Protein AF-A0A928H4E3-F1 (afdb_monomer_lite)

Radius of gyration: 20.97 Å; chains: 1; bounding box: 49×46×68 Å

Secondary structure (DSSP, 8-state):
--TTTSPPPHHHHHHHHHHHHHHHHHHHSS---SHHHHHHHHHHHHHHHHHSS-PPP---HHHHHHHHHHHHHHHHHHHTT------S-TTSSSHHHHHHHHHHHHHHHHHHHHHHHHHHSS-HHHHHHHHHTT-HHHHHHHHHHHHHHHHHHHHHHHHHHHHSSSSSSS---

pLDDT: mean 77.47, std 14.62, range [32.81, 90.75]

Sequence (173 aa):
MNFLHKKWPFWINAAMLVIMVLLGSYMFNDVLGFSGVLQAIFGYASEAIADREIPQVDWDWQIALLGGVFVGALCGSLIHGSWKIMFAFEDSKGAAGKSLGTAALGVLSGFLIMLGAIISGEAFYGQFAAAVELSAGAWFFLLIALISGGVTALFIERRGASGSGTKAKDGEK

Structure (mmCIF, N/CA/C/O backbone):
data_AF-A0A928H4E3-F1
#
_entry.id   AF-A0A928H4E3-F1
#
loop_
_atom_site.group_PDB
_atom_site.id
_atom_site.type_symbol
_atom_site.label_atom_id
_atom_site.label_alt_id
_atom_site.label_comp_id
_atom_site.label_asym_id
_atom_site.label_entity_id
_atom_site.label_seq_id
_atom_site.pdbx_PDB_ins_code
_atom_site.Cartn_x
_atom_site.Cartn_y
_atom_site.Cartn_z
_atom_site.occupancy
_atom_site.B_iso_or_equiv
_atom_site.auth_seq_id
_atom_site.auth_comp_id
_atom_site.auth_asym_id
_atom_site.auth_atom_id
_atom_site.pdbx_PDB_model_num
ATOM 1 N N . MET A 1 1 ? -15.388 -25.616 16.977 1.00 38.88 1 MET A N 1
ATOM 2 C CA . MET A 1 1 ? -14.519 -24.437 17.206 1.00 38.88 1 MET A CA 1
ATOM 3 C C . MET A 1 1 ? -14.387 -23.681 15.887 1.00 38.88 1 MET A C 1
ATOM 5 O O . MET A 1 1 ? -13.745 -24.186 14.980 1.00 38.88 1 MET A O 1
ATOM 9 N N . ASN A 1 2 ? -15.037 -22.521 15.740 1.00 49.12 2 ASN A N 1
ATOM 10 C CA . ASN A 1 2 ? -15.039 -21.752 14.486 1.00 49.12 2 ASN A CA 1
ATOM 11 C C . ASN A 1 2 ? -13.754 -20.920 14.341 1.00 49.12 2 ASN A C 1
ATOM 13 O O . ASN A 1 2 ? -13.722 -19.744 14.697 1.00 49.12 2 ASN A O 1
ATOM 17 N N . PHE A 1 3 ? -12.694 -21.534 13.810 1.00 56.34 3 PHE A N 1
ATOM 18 C CA . PHE A 1 3 ? -11.408 -20.879 13.519 1.00 56.34 3 PHE A CA 1
ATOM 19 C C . PHE A 1 3 ? -11.535 -19.732 12.491 1.00 56.34 3 PHE A C 1
ATOM 21 O O . PHE A 1 3 ? -10.755 -18.785 12.511 1.00 56.34 3 PHE A O 1
ATOM 28 N N . LEU A 1 4 ? -12.566 -19.787 11.641 1.00 55.06 4 LEU A N 1
ATOM 29 C CA . LEU A 1 4 ? -12.825 -18.827 10.560 1.00 55.06 4 LEU A CA 1
ATOM 30 C C . LEU A 1 4 ? -13.463 -17.502 11.017 1.00 55.06 4 LEU A C 1
ATOM 32 O O . LEU A 1 4 ? -13.419 -16.526 10.281 1.00 55.06 4 LEU A O 1
ATOM 36 N N . HIS A 1 5 ? -14.063 -17.452 12.211 1.00 55.62 5 HIS A N 1
ATOM 37 C CA . HIS A 1 5 ? -14.820 -16.275 12.676 1.00 55.62 5 HIS A CA 1
ATOM 38 C C . HIS A 1 5 ? -14.146 -15.530 13.835 1.00 55.62 5 HIS A C 1
ATOM 40 O O . HIS A 1 5 ? -14.610 -14.471 14.253 1.00 55.62 5 HIS A O 1
ATOM 46 N N . LYS A 1 6 ? -13.061 -16.075 14.395 1.00 67.25 6 LYS A N 1
ATOM 47 C CA . LYS A 1 6 ? -12.357 -15.455 15.520 1.00 67.25 6 LYS A CA 1
ATOM 48 C C . LYS A 1 6 ? -11.300 -14.496 14.979 1.00 67.25 6 LYS A C 1
ATOM 50 O O . LYS A 1 6 ? -10.544 -14.880 14.094 1.00 67.25 6 LYS A O 1
ATOM 55 N N . LYS A 1 7 ? -11.219 -13.275 15.527 1.00 70.69 7 LYS A N 1
ATOM 56 C CA . LYS A 1 7 ? -10.141 -12.328 15.195 1.00 70.69 7 LYS A CA 1
ATOM 57 C C . LYS A 1 7 ? -8.794 -13.021 15.377 1.00 70.69 7 LYS A C 1
ATOM 59 O O . LYS A 1 7 ? -8.481 -13.477 16.480 1.00 70.69 7 LYS A O 1
ATOM 64 N N . TRP A 1 8 ? -8.030 -13.126 14.297 1.00 79.88 8 TRP A N 1
ATOM 65 C CA . TRP A 1 8 ? -6.700 -13.708 14.358 1.00 79.88 8 TRP A CA 1
ATOM 66 C C . TRP A 1 8 ? -5.774 -12.792 15.165 1.00 79.88 8 TRP A C 1
ATOM 68 O O . TRP A 1 8 ? -5.837 -11.568 15.009 1.00 79.88 8 TRP A O 1
ATOM 78 N N . PRO A 1 9 ? -4.937 -13.354 16.054 1.00 86.94 9 PRO A N 1
ATOM 79 C CA . PRO A 1 9 ? -3.920 -12.583 16.750 1.00 86.94 9 PRO A CA 1
ATOM 80 C C . PRO A 1 9 ? -2.934 -11.982 15.744 1.00 86.94 9 PRO A C 1
ATOM 82 O O . PRO A 1 9 ? -2.698 -12.539 14.669 1.00 86.94 9 PRO A O 1
ATOM 85 N N . PHE A 1 10 ? -2.343 -10.843 16.110 1.00 85.38 10 PHE A N 1
ATOM 86 C CA . PHE A 1 10 ? -1.516 -10.041 15.206 1.00 85.38 10 PHE A CA 1
ATOM 87 C C . PHE A 1 10 ? -0.368 -10.841 14.570 1.00 85.38 10 PHE A C 1
ATOM 89 O O . PHE A 1 10 ? -0.062 -10.630 13.402 1.00 85.38 10 PHE A O 1
ATOM 96 N N . TRP A 1 11 ? 0.223 -11.795 15.300 1.00 86.25 11 TRP A N 1
ATOM 97 C CA . TRP A 1 11 ? 1.329 -12.609 14.798 1.00 86.25 11 TRP A CA 1
ATOM 98 C C . TRP A 1 11 ? 0.912 -13.546 13.656 1.00 86.25 11 TRP A C 1
ATOM 100 O O . TRP A 1 11 ? 1.711 -13.774 12.755 1.00 86.25 11 TRP A O 1
ATOM 110 N N . ILE A 1 12 ? -0.330 -14.056 13.647 1.00 87.81 12 ILE A N 1
ATOM 111 C CA . ILE A 1 12 ? -0.830 -14.896 12.543 1.00 87.81 12 ILE A CA 1
ATOM 112 C C . ILE A 1 12 ? -1.031 -14.031 11.305 1.00 87.81 12 ILE A C 1
ATOM 114 O O . ILE A 1 12 ? -0.600 -14.416 10.224 1.00 87.81 12 ILE A O 1
ATOM 118 N N . ASN A 1 13 ? -1.624 -12.844 11.462 1.00 86.19 13 ASN A N 1
ATOM 119 C CA . ASN A 1 13 ? -1.796 -11.911 10.347 1.00 86.19 13 ASN A CA 1
ATOM 120 C C . ASN A 1 13 ? -0.443 -11.479 9.768 1.00 86.19 13 ASN A C 1
ATOM 122 O O . ASN A 1 13 ? -0.277 -11.479 8.554 1.00 86.19 13 ASN A O 1
ATOM 126 N N . ALA A 1 14 ? 0.537 -11.177 10.627 1.00 84.88 14 ALA A N 1
ATOM 127 C CA . ALA A 1 14 ? 1.889 -10.832 10.199 1.00 84.88 14 ALA A CA 1
ATOM 128 C C . ALA A 1 14 ? 2.563 -11.992 9.449 1.00 84.88 14 ALA A C 1
ATOM 130 O O . ALA A 1 14 ? 3.092 -11.787 8.361 1.00 84.88 14 ALA A O 1
ATOM 131 N N . ALA A 1 15 ? 2.491 -13.215 9.984 1.00 88.81 15 ALA A N 1
ATOM 132 C CA . ALA A 1 15 ? 3.054 -14.396 9.335 1.00 88.81 15 ALA A CA 1
ATOM 133 C C . ALA A 1 15 ? 2.401 -14.675 7.972 1.00 88.81 15 ALA A C 1
ATOM 135 O O . ALA A 1 15 ? 3.105 -14.934 7.002 1.00 88.81 15 ALA A O 1
ATOM 136 N N . MET A 1 16 ? 1.072 -14.575 7.872 1.00 88.00 16 MET A N 1
ATOM 137 C CA . MET A 1 16 ? 0.345 -14.747 6.608 1.00 88.00 16 MET A CA 1
ATOM 138 C C . MET A 1 16 ? 0.748 -13.703 5.568 1.00 88.00 16 MET A C 1
ATOM 140 O O . MET A 1 16 ? 0.925 -14.039 4.401 1.00 88.00 16 MET A O 1
ATOM 144 N N . LEU A 1 17 ? 0.936 -12.452 5.991 1.00 86.94 17 LEU A N 1
ATOM 145 C CA . LEU A 1 17 ? 1.347 -11.368 5.105 1.00 86.94 17 LEU A CA 1
ATOM 146 C C . LEU A 1 17 ? 2.777 -11.593 4.582 1.00 86.94 17 LEU A C 1
ATOM 148 O O . LEU A 1 17 ? 3.007 -11.469 3.383 1.00 86.94 17 LEU A O 1
ATOM 152 N N . VAL A 1 18 ? 3.710 -12.020 5.442 1.00 89.81 18 VAL A N 1
ATOM 153 C CA . VAL A 1 18 ? 5.076 -12.403 5.031 1.00 89.81 18 VAL A CA 1
ATOM 154 C C . VAL A 1 18 ? 5.059 -13.594 4.072 1.00 89.81 18 VAL A C 1
ATOM 156 O O . VAL A 1 18 ? 5.742 -13.562 3.054 1.00 89.81 18 VAL A O 1
ATOM 159 N N . ILE A 1 19 ? 4.258 -14.627 4.353 1.00 90.56 19 ILE A N 1
ATOM 160 C CA . ILE A 1 19 ? 4.117 -15.788 3.462 1.00 90.56 19 ILE A CA 1
ATOM 161 C C . ILE A 1 19 ? 3.565 -15.362 2.099 1.00 90.56 19 ILE A C 1
ATOM 163 O O . ILE A 1 19 ? 4.075 -15.821 1.084 1.00 90.56 19 ILE A O 1
ATOM 167 N N . MET A 1 20 ? 2.565 -14.474 2.057 1.00 87.69 20 MET A N 1
ATOM 168 C CA . MET A 1 20 ? 2.051 -13.930 0.796 1.00 87.69 20 MET A CA 1
ATOM 169 C C . MET A 1 20 ? 3.131 -13.196 0.006 1.00 87.69 20 MET A C 1
ATOM 171 O O . MET A 1 20 ? 3.218 -13.395 -1.202 1.00 87.69 20 MET A O 1
ATOM 175 N N . VAL A 1 21 ? 3.946 -12.377 0.675 1.00 88.56 21 VAL A N 1
ATOM 176 C CA . VAL A 1 21 ? 5.058 -11.671 0.029 1.00 88.56 21 VAL A CA 1
ATOM 177 C C . VAL A 1 21 ? 6.052 -12.661 -0.560 1.00 88.56 21 VAL A C 1
ATOM 179 O O . VAL A 1 21 ? 6.322 -12.604 -1.751 1.00 88.56 21 VAL A O 1
ATOM 182 N N . LEU A 1 22 ? 6.529 -13.618 0.237 1.00 89.19 22 LEU A N 1
ATOM 183 C CA . LEU A 1 22 ? 7.498 -14.613 -0.223 1.00 89.19 22 LEU A CA 1
ATOM 184 C C . LEU A 1 22 ? 6.948 -15.477 -1.363 1.00 89.19 22 LEU A C 1
ATOM 186 O O . LEU A 1 22 ? 7.666 -15.761 -2.317 1.00 89.19 22 LEU A O 1
ATOM 190 N N . LEU A 1 23 ? 5.680 -15.889 -1.279 1.00 88.75 23 LEU A N 1
ATOM 191 C CA . LEU A 1 23 ? 5.033 -16.681 -2.320 1.00 88.75 23 LEU A CA 1
ATOM 192 C C . LEU A 1 23 ? 4.876 -15.875 -3.612 1.00 88.75 23 LEU A C 1
ATOM 194 O O . LEU A 1 23 ? 5.152 -16.400 -4.685 1.00 88.75 23 LEU A O 1
ATOM 198 N N . GLY A 1 24 ? 4.451 -14.614 -3.520 1.00 85.38 24 GLY A N 1
ATOM 199 C CA . GLY A 1 24 ? 4.316 -13.756 -4.692 1.00 85.38 24 GLY A CA 1
ATOM 200 C C . GLY A 1 24 ? 5.668 -13.426 -5.321 1.00 85.38 24 GLY A C 1
ATOM 201 O O . GLY A 1 24 ? 5.809 -13.617 -6.525 1.00 85.38 24 GLY A O 1
ATOM 202 N N . SER A 1 25 ? 6.682 -13.061 -4.526 1.00 84.75 25 SER A N 1
ATOM 203 C CA . SER A 1 25 ? 8.049 -12.867 -5.030 1.00 84.75 25 SER A CA 1
ATOM 204 C C . SER A 1 25 ? 8.588 -14.140 -5.691 1.00 84.75 25 SER A C 1
ATOM 206 O O . SER A 1 25 ? 9.203 -14.074 -6.748 1.00 84.75 25 SER A O 1
ATOM 208 N N . TYR A 1 26 ? 8.306 -15.323 -5.131 1.00 87.50 26 TYR A N 1
ATOM 209 C CA . TYR A 1 26 ? 8.689 -16.599 -5.744 1.00 87.50 26 TYR A CA 1
ATOM 210 C C . TYR A 1 26 ? 7.965 -16.870 -7.072 1.00 87.50 26 TYR A C 1
ATOM 212 O O . TYR A 1 26 ? 8.581 -17.352 -8.019 1.00 87.50 26 TYR A O 1
ATOM 220 N N . MET A 1 27 ? 6.664 -16.580 -7.154 1.00 87.44 27 MET A N 1
ATOM 221 C CA . MET A 1 27 ? 5.856 -16.845 -8.349 1.00 87.44 27 MET A CA 1
ATOM 222 C C . MET A 1 27 ? 6.160 -15.891 -9.506 1.00 87.44 27 MET A C 1
ATOM 224 O O . MET A 1 27 ? 6.161 -16.325 -10.656 1.00 87.44 27 MET A O 1
ATOM 228 N N . PHE A 1 28 ? 6.393 -14.612 -9.211 1.00 84.38 28 PHE A N 1
ATOM 229 C CA . PHE A 1 28 ? 6.614 -13.574 -10.223 1.00 84.38 28 PHE A CA 1
ATOM 230 C C . PHE A 1 28 ? 8.094 -13.245 -10.436 1.00 84.38 28 PHE A C 1
ATOM 232 O O . PHE A 1 28 ? 8.426 -12.550 -11.391 1.00 84.38 28 PHE A O 1
ATOM 239 N N . ASN A 1 29 ? 8.980 -13.794 -9.596 1.00 82.94 29 ASN A N 1
ATOM 240 C CA . ASN A 1 29 ? 10.425 -13.563 -9.621 1.00 82.94 29 ASN A CA 1
ATOM 241 C C . ASN A 1 29 ? 10.793 -12.065 -9.605 1.00 82.94 29 ASN A C 1
ATOM 243 O O . ASN A 1 29 ? 11.774 -11.650 -10.221 1.00 82.94 29 ASN A O 1
ATOM 247 N N . ASP A 1 30 ? 9.974 -11.268 -8.920 1.00 81.56 30 ASP A N 1
ATOM 248 C CA . ASP A 1 30 ? 10.090 -9.817 -8.795 1.00 81.56 30 ASP A CA 1
ATOM 249 C C . ASP A 1 30 ? 9.532 -9.371 -7.437 1.00 81.56 30 ASP A C 1
ATOM 251 O O . ASP A 1 30 ? 8.707 -10.064 -6.832 1.00 81.56 30 ASP A O 1
ATOM 255 N N . VAL A 1 31 ? 9.974 -8.213 -6.950 1.00 80.88 31 VAL A N 1
ATOM 256 C CA . VAL A 1 31 ? 9.512 -7.661 -5.675 1.00 80.88 31 VAL A CA 1
ATOM 257 C C . VAL A 1 31 ? 8.071 -7.194 -5.837 1.00 80.88 31 VAL A C 1
ATOM 259 O O . VAL A 1 31 ? 7.764 -6.344 -6.672 1.00 80.88 31 VAL A O 1
ATOM 262 N N . LEU A 1 32 ? 7.166 -7.713 -5.005 1.00 82.88 32 LEU A N 1
ATOM 263 C CA . LEU A 1 32 ? 5.770 -7.282 -5.030 1.00 82.88 32 LEU A CA 1
ATOM 264 C C . LEU A 1 32 ? 5.656 -5.791 -4.691 1.00 82.88 32 LEU A C 1
ATOM 266 O O . LEU A 1 32 ? 5.861 -5.397 -3.546 1.00 82.88 32 LEU A O 1
ATOM 270 N N . GLY A 1 33 ? 5.266 -4.975 -5.666 1.00 80.75 33 GLY A N 1
ATOM 271 C CA . GLY A 1 33 ? 5.075 -3.534 -5.517 1.00 80.75 33 GLY A CA 1
ATOM 272 C C . GLY A 1 33 ? 3.760 -3.053 -6.125 1.00 80.75 33 GLY A C 1
ATOM 273 O O . GLY A 1 33 ? 3.098 -3.768 -6.873 1.00 80.75 33 GLY A O 1
ATOM 274 N N . PHE A 1 34 ? 3.373 -1.823 -5.789 1.00 81.19 34 PHE A N 1
ATOM 275 C CA . PHE A 1 34 ? 2.224 -1.144 -6.394 1.00 81.19 34 PHE A CA 1
ATOM 276 C C . PHE A 1 34 ? 2.622 0.073 -7.236 1.00 81.19 34 PHE A C 1
ATOM 278 O O . PHE A 1 34 ? 1.763 0.592 -7.947 1.00 81.19 34 PHE A O 1
ATOM 285 N N . SER A 1 35 ? 3.873 0.553 -7.198 1.00 77.62 35 SER A N 1
ATOM 286 C CA . SER A 1 35 ? 4.251 1.719 -8.009 1.00 77.62 35 SER A CA 1
ATOM 287 C C . SER A 1 35 ? 4.167 1.431 -9.504 1.00 77.62 35 SER A C 1
ATOM 289 O O . SER A 1 35 ? 3.647 2.277 -10.228 1.00 77.62 35 SER A O 1
ATOM 291 N N . GLY A 1 36 ? 4.574 0.239 -9.952 1.00 75.69 36 GLY A N 1
ATOM 292 C CA . GLY A 1 36 ? 4.459 -0.161 -11.355 1.00 75.69 36 GLY A CA 1
ATOM 293 C C . GLY A 1 36 ? 3.002 -0.206 -11.824 1.00 75.69 36 GLY A C 1
ATOM 294 O O . GLY A 1 36 ? 2.686 0.348 -12.873 1.00 75.69 36 GLY A O 1
ATOM 295 N N . VAL A 1 37 ? 2.075 -0.692 -10.986 1.00 78.50 37 VAL A N 1
ATOM 296 C CA . VAL A 1 37 ? 0.624 -0.629 -11.257 1.00 78.50 37 VAL A CA 1
ATOM 297 C C . VAL A 1 37 ? 0.142 0.805 -11.407 1.00 78.50 37 VAL A C 1
ATOM 299 O O . VAL A 1 37 ? -0.602 1.120 -12.333 1.00 78.50 37 VAL A O 1
ATOM 302 N N . LEU A 1 38 ? 0.539 1.684 -10.484 1.00 77.25 38 LEU A N 1
ATOM 303 C CA . LEU A 1 38 ? 0.131 3.084 -10.529 1.00 77.25 38 LEU A CA 1
ATOM 304 C C . LEU A 1 38 ? 0.662 3.751 -11.800 1.00 77.25 38 LEU A C 1
ATOM 306 O O . LEU A 1 38 ? -0.101 4.422 -12.489 1.00 77.25 38 LEU A O 1
ATOM 310 N N . GLN A 1 39 ? 1.929 3.522 -12.148 1.00 78.19 39 GLN A N 1
ATOM 311 C CA . GLN A 1 39 ? 2.530 4.025 -13.383 1.00 78.19 39 GLN A CA 1
ATOM 312 C C . GLN A 1 39 ? 1.824 3.481 -14.629 1.00 78.19 39 GLN A C 1
ATOM 314 O O . GLN A 1 39 ? 1.528 4.265 -15.525 1.00 78.19 39 GLN A O 1
ATOM 319 N N . ALA A 1 40 ? 1.486 2.191 -14.666 1.00 79.25 40 ALA A N 1
ATOM 320 C CA . ALA A 1 40 ? 0.748 1.580 -15.770 1.00 79.25 40 ALA A CA 1
ATOM 321 C C . ALA A 1 40 ? -0.647 2.204 -15.941 1.00 79.25 40 ALA A C 1
ATOM 323 O O . ALA A 1 40 ? -1.041 2.544 -17.054 1.00 79.25 40 ALA A O 1
ATOM 324 N N . ILE A 1 41 ? -1.370 2.445 -14.840 1.00 79.69 41 ILE A N 1
ATOM 325 C CA . ILE A 1 41 ? -2.673 3.128 -14.870 1.00 79.69 41 ILE A CA 1
ATOM 326 C C . ILE A 1 41 ? -2.526 4.572 -15.377 1.00 79.69 41 ILE A C 1
ATOM 328 O O . ILE A 1 41 ? -3.360 5.029 -16.161 1.00 79.69 41 ILE A O 1
ATOM 332 N N . PHE A 1 42 ? -1.477 5.296 -14.971 1.00 77.88 42 PHE A N 1
ATOM 333 C CA . PHE A 1 42 ? -1.215 6.647 -15.480 1.00 77.88 42 PHE A CA 1
ATOM 334 C C . PHE A 1 42 ? -0.828 6.659 -16.952 1.00 77.88 42 PHE A C 1
ATOM 336 O O . PHE A 1 42 ? -1.318 7.516 -17.684 1.00 77.88 42 PHE A O 1
ATOM 343 N N . GLY A 1 43 ? 0.013 5.718 -17.382 1.00 80.25 43 GLY A N 1
ATOM 344 C CA . GLY A 1 43 ? 0.379 5.538 -18.784 1.00 80.25 43 GLY A CA 1
ATOM 345 C C . GLY A 1 43 ? -0.862 5.309 -19.634 1.00 80.25 43 GLY A C 1
ATOM 346 O O . GLY A 1 43 ? -1.127 6.087 -20.545 1.00 80.25 43 GLY A O 1
ATOM 347 N N . TYR A 1 44 ? -1.695 4.347 -19.232 1.00 82.56 44 TYR A N 1
ATOM 348 C CA . TYR A 1 44 ? -2.970 4.054 -19.880 1.00 82.56 44 TYR A CA 1
ATOM 349 C C . TYR A 1 44 ? -3.892 5.281 -19.956 1.00 82.56 44 TYR A C 1
ATOM 351 O O . TYR A 1 44 ? -4.439 5.593 -21.011 1.00 82.56 44 TYR A O 1
ATOM 359 N N . ALA A 1 45 ? -4.063 6.009 -18.847 1.00 81.88 45 ALA A N 1
ATOM 360 C CA . ALA A 1 45 ? -4.908 7.201 -18.823 1.00 81.88 45 ALA A CA 1
ATOM 361 C C . ALA A 1 45 ? -4.347 8.326 -19.710 1.00 81.88 45 ALA A C 1
ATOM 363 O O . ALA A 1 45 ? -5.110 9.018 -20.381 1.00 81.88 45 ALA A O 1
ATOM 364 N N . SER A 1 46 ? -3.025 8.506 -19.723 1.00 83.25 46 SER A N 1
ATOM 365 C CA . SER A 1 46 ? -2.347 9.492 -20.564 1.00 83.25 46 SER A CA 1
ATOM 366 C C . SER A 1 46 ? -2.508 9.170 -22.049 1.00 83.25 46 SER A C 1
ATOM 368 O O . SER A 1 46 ? -2.813 10.065 -22.832 1.00 83.25 46 SER A O 1
ATOM 370 N N . GLU A 1 47 ? -2.334 7.906 -22.430 1.00 83.94 47 GLU A N 1
ATOM 371 C CA . GLU A 1 47 ? -2.469 7.424 -23.808 1.00 83.94 47 GLU A CA 1
ATOM 372 C C . GLU A 1 47 ? -3.919 7.531 -24.295 1.00 83.94 47 GLU A C 1
ATOM 374 O O . GLU A 1 47 ? -4.179 8.102 -25.351 1.00 83.94 47 GLU A O 1
ATOM 379 N N . ALA A 1 48 ? -4.889 7.147 -23.460 1.00 83.88 48 ALA A N 1
ATOM 380 C CA . ALA A 1 48 ? -6.310 7.298 -23.773 1.00 83.88 48 ALA A CA 1
ATOM 381 C C . ALA A 1 48 ? -6.726 8.760 -24.016 1.00 83.88 48 ALA A C 1
ATOM 383 O O . ALA A 1 48 ? -7.577 9.055 -24.858 1.00 83.88 48 ALA A O 1
ATOM 384 N N . ILE A 1 49 ? -6.131 9.700 -23.275 1.00 84.44 49 ILE A N 1
ATOM 385 C CA . ILE A 1 49 ? -6.375 11.134 -23.465 1.00 84.44 49 ILE A CA 1
ATOM 386 C C . ILE A 1 49 ? -5.692 11.644 -24.739 1.00 84.44 49 ILE A C 1
ATOM 388 O O . ILE A 1 49 ? -6.286 12.456 -25.455 1.00 84.44 49 ILE A O 1
ATOM 392 N N . ALA A 1 50 ? -4.462 11.199 -25.007 1.00 86.00 50 ALA A N 1
ATOM 393 C CA . ALA A 1 50 ? -3.677 11.627 -26.161 1.00 86.00 50 ALA A CA 1
ATOM 394 C C . ALA A 1 50 ? -4.320 11.182 -27.480 1.00 86.00 50 ALA A C 1
ATOM 396 O O . ALA A 1 50 ? -4.532 12.012 -28.367 1.00 86.00 50 ALA A O 1
ATOM 397 N N . ASP A 1 51 ? -4.712 9.912 -27.563 1.00 84.38 51 ASP A N 1
ATOM 398 C CA . ASP A 1 51 ? -5.202 9.306 -28.802 1.00 84.38 51 ASP A CA 1
ATOM 399 C C . ASP A 1 51 ? -6.721 9.434 -28.968 1.00 84.38 51 ASP A C 1
ATOM 401 O O . ASP A 1 51 ? -7.255 9.179 -30.044 1.00 84.38 51 ASP A O 1
ATOM 405 N N . ARG A 1 52 ? -7.437 9.880 -27.921 1.00 79.81 52 ARG A N 1
ATOM 406 C CA . ARG A 1 52 ? -8.915 9.930 -27.852 1.00 79.81 52 ARG A CA 1
ATOM 407 C C . ARG A 1 52 ? -9.595 8.594 -28.156 1.00 79.81 52 ARG A C 1
ATOM 409 O O . ARG A 1 52 ? -10.797 8.553 -28.426 1.00 79.81 52 ARG A O 1
ATOM 416 N N . GLU A 1 53 ? -8.840 7.514 -28.079 1.00 83.81 53 GLU A N 1
ATOM 417 C CA . GLU A 1 53 ? -9.299 6.149 -28.238 1.00 83.81 53 GLU A CA 1
ATOM 418 C C . GLU A 1 53 ? -9.073 5.400 -26.927 1.00 83.81 53 GLU A C 1
ATOM 420 O O . GLU A 1 53 ? -8.419 5.894 -26.011 1.00 83.81 53 GLU A O 1
ATOM 425 N N . ILE A 1 54 ? -9.688 4.229 -26.796 1.00 78.25 54 ILE A N 1
ATOM 426 C CA . ILE A 1 54 ? -9.460 3.359 -25.645 1.00 78.25 54 ILE A CA 1
ATOM 427 C C . ILE A 1 54 ? -8.253 2.489 -26.011 1.00 78.25 54 ILE A C 1
ATOM 429 O O . ILE A 1 54 ? -8.425 1.582 -26.832 1.00 78.25 54 ILE A O 1
ATOM 433 N N . PRO A 1 55 ? -7.049 2.756 -25.467 1.00 76.44 55 PRO A N 1
ATOM 434 C CA . PRO A 1 55 ? -5.883 1.949 -25.775 1.00 76.44 55 PRO A CA 1
ATOM 435 C C . PRO A 1 55 ? -6.091 0.533 -25.240 1.00 76.44 55 PRO A C 1
ATOM 437 O O . PRO A 1 55 ? -6.920 0.284 -24.357 1.00 76.44 55 PRO A O 1
ATOM 440 N N . GLN A 1 56 ? -5.364 -0.433 -25.792 1.00 75.12 56 GLN A N 1
ATOM 441 C CA . GLN A 1 56 ? -5.400 -1.781 -25.239 1.00 75.12 56 GLN A CA 1
ATOM 442 C C . GLN A 1 56 ? -4.704 -1.781 -23.877 1.00 75.12 56 GLN A C 1
ATOM 444 O O . GLN A 1 56 ? -3.578 -1.313 -23.745 1.00 75.12 56 GLN A O 1
ATOM 449 N N . VAL A 1 57 ? -5.388 -2.301 -22.855 1.00 72.06 57 VAL A N 1
ATOM 450 C CA . VAL A 1 57 ? -4.784 -2.512 -21.535 1.00 72.06 57 VAL A CA 1
ATOM 451 C C . VAL A 1 57 ? -3.795 -3.663 -21.654 1.00 72.06 57 VAL A C 1
ATOM 453 O O . VAL A 1 57 ? -4.206 -4.794 -21.926 1.00 72.06 57 VAL A O 1
ATOM 456 N N . ASP A 1 58 ? -2.516 -3.386 -21.418 1.00 72.50 58 ASP A N 1
ATOM 457 C CA . ASP A 1 58 ? -1.527 -4.440 -21.234 1.00 72.50 58 ASP A CA 1
ATOM 458 C C . ASP A 1 58 ? -1.722 -5.052 -19.840 1.00 72.50 58 ASP A C 1
ATOM 460 O O . ASP A 1 58 ? -1.523 -4.398 -18.812 1.00 72.50 58 ASP A O 1
ATOM 464 N N . TRP A 1 59 ? -2.238 -6.281 -19.797 1.00 72.62 59 TRP A N 1
ATOM 465 C CA . TRP A 1 59 ? -2.603 -6.961 -18.556 1.00 72.62 59 TRP A CA 1
ATOM 466 C C . TRP A 1 59 ? -1.366 -7.541 -17.879 1.00 72.62 59 TRP A C 1
ATOM 468 O O . TRP A 1 59 ? -1.097 -8.739 -17.959 1.00 72.62 59 TRP A O 1
ATOM 478 N N . ASP A 1 60 ? -0.639 -6.683 -17.174 1.00 82.31 60 ASP A N 1
ATOM 479 C CA . ASP A 1 60 ? 0.487 -7.107 -16.354 1.00 82.31 60 ASP A CA 1
ATOM 480 C C . ASP A 1 60 ? 0.021 -7.807 -15.059 1.00 82.31 60 ASP A C 1
ATOM 482 O O . ASP A 1 60 ? -1.063 -7.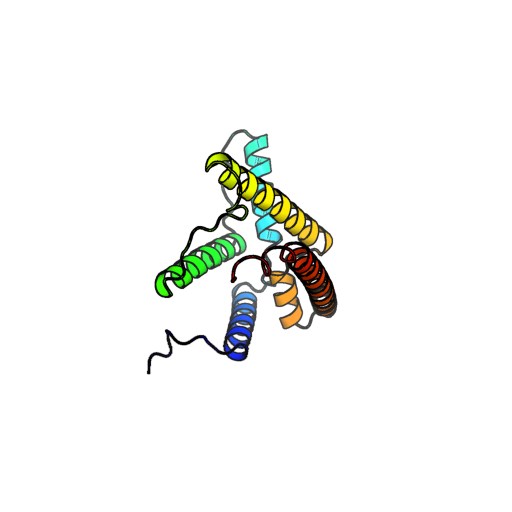544 -14.516 1.00 82.31 60 ASP A O 1
ATOM 486 N N . TRP A 1 61 ? 0.858 -8.692 -14.516 1.00 81.81 61 TRP A N 1
ATOM 487 C CA . TRP A 1 61 ? 0.589 -9.422 -13.276 1.00 81.81 61 TRP A CA 1
ATOM 488 C C . TRP A 1 61 ? 0.356 -8.476 -12.095 1.00 81.81 61 TRP A C 1
ATOM 490 O O . TRP A 1 61 ? -0.415 -8.794 -11.188 1.00 81.81 61 TRP A O 1
ATOM 500 N N . GLN A 1 62 ? 0.962 -7.288 -12.122 1.00 82.94 62 GLN A N 1
ATOM 501 C CA . GLN A 1 62 ? 0.769 -6.277 -11.092 1.00 82.94 62 GLN A CA 1
ATOM 502 C C . GLN A 1 62 ? -0.670 -5.715 -11.103 1.00 82.94 62 GLN A C 1
ATOM 504 O O . GLN A 1 62 ? -1.269 -5.488 -10.048 1.00 82.94 62 GLN A O 1
ATOM 509 N N . ILE A 1 63 ? -1.283 -5.551 -12.284 1.00 82.50 63 ILE A N 1
ATOM 510 C CA . ILE A 1 63 ? -2.697 -5.153 -12.416 1.00 82.50 63 ILE A CA 1
ATOM 511 C C . ILE A 1 63 ? -3.602 -6.274 -11.890 1.00 82.50 63 ILE A C 1
ATOM 513 O O . ILE A 1 63 ? -4.568 -6.016 -11.164 1.00 82.50 63 ILE A O 1
ATOM 517 N N . ALA A 1 64 ? -3.260 -7.532 -12.188 1.00 84.81 64 ALA A N 1
ATOM 518 C CA . ALA A 1 64 ? -3.963 -8.692 -11.649 1.00 84.81 64 ALA A CA 1
ATOM 519 C C . ALA A 1 64 ? -3.841 -8.786 -10.115 1.00 84.81 64 ALA A C 1
ATOM 521 O O . ALA A 1 64 ? -4.822 -9.117 -9.447 1.00 84.81 64 ALA A O 1
ATOM 522 N N . LEU A 1 65 ? -2.684 -8.432 -9.544 1.00 83.81 65 LEU A N 1
ATOM 523 C CA . LEU A 1 65 ? -2.471 -8.340 -8.098 1.00 83.81 65 LEU A CA 1
ATOM 524 C C . LEU A 1 65 ? -3.406 -7.297 -7.473 1.00 83.81 65 LEU A C 1
ATOM 526 O O . LEU A 1 65 ? -4.083 -7.599 -6.491 1.00 83.81 65 LEU A O 1
ATOM 530 N N . LEU A 1 66 ? -3.500 -6.095 -8.055 1.00 85.44 66 LEU A N 1
ATOM 531 C CA . LEU A 1 66 ? -4.411 -5.051 -7.576 1.00 85.44 66 LEU A CA 1
ATOM 532 C C . LEU A 1 66 ? -5.873 -5.518 -7.616 1.00 85.44 66 LEU A C 1
ATOM 534 O O . LEU A 1 66 ? -6.602 -5.369 -6.630 1.00 85.44 66 LEU A O 1
ATOM 538 N N . GLY A 1 67 ? -6.289 -6.131 -8.727 1.00 86.25 67 GLY A N 1
ATOM 539 C CA . GLY A 1 67 ? -7.621 -6.720 -8.865 1.00 86.25 67 GLY A CA 1
ATOM 540 C C . GLY A 1 67 ? -7.884 -7.816 -7.828 1.00 86.25 67 GLY A C 1
ATOM 541 O O . GLY A 1 67 ? -8.928 -7.819 -7.175 1.00 86.25 67 GLY A O 1
ATOM 542 N N . GLY A 1 68 ? -6.915 -8.705 -7.611 1.00 86.88 68 GLY A N 1
ATOM 543 C CA . GLY A 1 68 ? -6.982 -9.772 -6.615 1.00 86.88 68 GLY A CA 1
ATOM 544 C C . GLY A 1 68 ? -7.088 -9.246 -5.184 1.00 86.88 68 GLY A C 1
ATOM 545 O O . GLY A 1 68 ? -7.909 -9.743 -4.414 1.00 86.88 68 GLY A O 1
ATOM 546 N N . VAL A 1 69 ? -6.329 -8.204 -4.832 1.00 88.12 69 VAL A N 1
ATOM 547 C CA . VAL A 1 69 ? -6.417 -7.538 -3.522 1.00 88.12 69 VAL A CA 1
ATOM 548 C C . VAL A 1 69 ? -7.791 -6.903 -3.329 1.00 88.12 69 VAL A C 1
ATOM 550 O O . VAL A 1 69 ? -8.393 -7.069 -2.269 1.00 88.12 69 VAL A O 1
ATOM 553 N N . PHE A 1 70 ? -8.323 -6.228 -4.351 1.00 87.62 70 PHE A N 1
ATOM 554 C CA . PHE A 1 70 ? -9.653 -5.625 -4.292 1.00 87.62 70 PHE A CA 1
ATOM 555 C C . PHE A 1 70 ? -10.754 -6.676 -4.099 1.00 87.62 70 PHE A C 1
ATOM 557 O O . PHE A 1 70 ? -11.547 -6.579 -3.161 1.00 87.62 70 PHE A O 1
ATOM 564 N N . VAL A 1 71 ? -10.772 -7.721 -4.931 1.00 90.19 71 VAL A N 1
ATOM 565 C CA . VAL A 1 71 ? -11.749 -8.818 -4.834 1.00 90.19 71 VAL A CA 1
ATOM 566 C C . VAL A 1 71 ? -11.596 -9.576 -3.513 1.00 90.19 71 VAL A C 1
ATOM 568 O O . VAL A 1 71 ? -12.591 -9.878 -2.858 1.00 90.19 71 VAL A O 1
ATOM 571 N N . GLY A 1 72 ? -10.365 -9.841 -3.074 1.00 87.88 72 GLY A N 1
ATOM 572 C CA . GLY A 1 72 ? -10.080 -10.500 -1.802 1.00 87.88 72 GLY A CA 1
ATOM 573 C C . GLY A 1 72 ? -10.575 -9.693 -0.601 1.00 87.88 72 GLY A C 1
ATOM 574 O O . GLY A 1 72 ? -11.239 -10.245 0.278 1.00 87.88 72 GLY A O 1
ATOM 575 N N . ALA A 1 73 ? -10.323 -8.381 -0.586 1.00 86.12 73 ALA A N 1
ATOM 576 C CA . ALA A 1 73 ? -10.816 -7.479 0.452 1.00 86.12 73 ALA A CA 1
ATOM 577 C C . ALA A 1 73 ? -12.350 -7.406 0.462 1.00 86.12 73 ALA A C 1
ATOM 579 O O . ALA A 1 73 ? -12.961 -7.471 1.532 1.00 86.12 73 ALA A O 1
ATOM 580 N N . LEU A 1 74 ? -12.980 -7.342 -0.717 1.00 88.25 74 LEU A N 1
ATOM 581 C CA . LEU A 1 74 ? -14.436 -7.385 -0.858 1.00 88.25 74 LEU A CA 1
ATOM 582 C C . LEU A 1 74 ? -15.013 -8.682 -0.292 1.00 88.25 74 LEU A C 1
ATOM 584 O O . LEU A 1 74 ? -15.834 -8.631 0.624 1.00 88.25 74 LEU A O 1
ATOM 588 N N . CYS A 1 75 ? -14.548 -9.837 -0.764 1.00 88.06 75 CYS A N 1
ATOM 589 C CA . CYS A 1 75 ? -14.992 -11.142 -0.277 1.00 88.06 75 CYS A CA 1
ATOM 590 C C . CYS A 1 75 ? -14.787 -11.278 1.237 1.00 88.06 75 CYS A C 1
ATOM 592 O O . CYS A 1 75 ? -15.704 -11.688 1.946 1.00 88.06 75 CYS A O 1
ATOM 594 N N . GLY A 1 76 ? -13.623 -10.869 1.751 1.00 84.19 76 GLY A N 1
ATOM 595 C CA . GLY A 1 76 ? -13.333 -10.878 3.184 1.00 84.19 76 GLY A CA 1
ATOM 596 C C . GLY A 1 76 ? -14.313 -10.019 3.985 1.00 84.19 76 GLY A C 1
ATOM 597 O O . GLY A 1 76 ? -14.852 -10.472 4.994 1.00 84.19 76 GLY A O 1
ATOM 598 N N . SER A 1 77 ? -14.604 -8.805 3.513 1.00 84.12 77 SER A N 1
ATOM 599 C CA . SER A 1 77 ? -15.544 -7.893 4.176 1.00 84.12 77 SER A CA 1
ATOM 600 C C . SER A 1 77 ? -16.996 -8.388 4.153 1.00 84.12 77 SER A C 1
ATOM 602 O O . SER A 1 77 ? -17.720 -8.214 5.136 1.00 84.12 77 SER A O 1
ATOM 604 N N . LEU A 1 78 ? -17.412 -9.048 3.066 1.00 86.31 78 LEU A N 1
ATOM 605 C CA . LEU A 1 78 ? -18.746 -9.629 2.922 1.00 86.31 78 LEU A CA 1
ATOM 606 C C . LEU A 1 78 ? -18.920 -10.844 3.836 1.00 86.31 78 LEU A C 1
ATOM 608 O O . LEU A 1 78 ? -19.908 -10.922 4.561 1.00 86.31 78 LEU A O 1
ATOM 612 N N . ILE A 1 79 ? -17.937 -11.750 3.864 1.00 84.62 79 ILE A N 1
ATOM 613 C CA . ILE A 1 79 ? -17.954 -12.939 4.730 1.00 84.62 79 ILE A CA 1
ATOM 614 C C . ILE A 1 79 ? -17.965 -12.537 6.211 1.00 84.62 79 ILE A C 1
ATOM 616 O O . ILE A 1 79 ? -18.644 -13.167 7.018 1.00 84.62 79 ILE A O 1
ATOM 620 N N . HIS A 1 80 ? -17.246 -11.473 6.578 1.00 76.56 80 HIS A N 1
ATOM 621 C CA . HIS A 1 80 ? -17.198 -10.986 7.959 1.00 76.56 80 HIS A CA 1
ATOM 622 C C . HIS A 1 80 ? -18.374 -10.066 8.337 1.00 76.56 80 HIS A C 1
ATOM 624 O O . HIS A 1 80 ? -18.455 -9.625 9.485 1.00 76.56 80 HIS A O 1
ATOM 630 N N . GLY A 1 81 ? -19.268 -9.739 7.392 1.00 74.38 81 GLY A N 1
ATOM 631 C CA . GLY A 1 81 ? -20.399 -8.829 7.608 1.00 74.38 81 GLY A CA 1
ATOM 632 C C . GLY A 1 81 ? -19.993 -7.395 7.974 1.00 74.38 81 GLY A C 1
ATOM 633 O O . GLY A 1 81 ? -20.791 -6.652 8.544 1.00 74.38 81 GLY A O 1
ATOM 634 N N . SER A 1 82 ? -18.748 -6.998 7.691 1.00 77.56 82 SER A N 1
ATOM 635 C CA . SER A 1 82 ? -18.196 -5.684 8.041 1.00 77.56 82 SER A CA 1
ATOM 636 C C . SER A 1 82 ? -18.351 -4.646 6.930 1.00 77.56 82 SER A C 1
ATOM 638 O O . SER A 1 82 ? -17.959 -3.493 7.117 1.00 77.56 82 SER A O 1
ATOM 640 N N . TRP A 1 83 ? -18.927 -5.030 5.788 1.00 78.69 83 TRP A N 1
ATOM 641 C CA . TRP A 1 83 ? -19.131 -4.131 4.660 1.00 78.69 83 TRP A CA 1
ATOM 642 C C . TRP A 1 83 ? -20.062 -2.970 5.026 1.00 78.69 83 TRP A C 1
ATOM 644 O O . TRP A 1 83 ? -21.252 -3.156 5.286 1.00 78.69 83 TRP A O 1
ATOM 654 N N . LYS A 1 84 ? -19.509 -1.755 5.040 1.00 78.31 84 LYS A N 1
ATOM 655 C CA . LYS A 1 84 ? -20.238 -0.506 5.272 1.00 78.31 84 LYS A CA 1
ATOM 656 C C . LYS A 1 84 ? -19.642 0.600 4.410 1.00 78.31 84 LYS A C 1
ATOM 658 O O . LYS A 1 84 ? -18.427 0.778 4.387 1.00 78.31 84 LYS A O 1
ATOM 663 N N . ILE A 1 85 ? -20.503 1.368 3.749 1.00 77.38 85 ILE A N 1
ATOM 664 C CA . ILE A 1 85 ? -20.102 2.604 3.071 1.00 77.38 85 ILE A CA 1
ATOM 665 C C . ILE A 1 85 ? -19.973 3.688 4.144 1.00 77.38 85 ILE A C 1
ATOM 667 O O . ILE A 1 85 ? -20.935 3.956 4.861 1.00 77.38 85 ILE A O 1
ATOM 671 N N . MET A 1 86 ? -18.790 4.287 4.263 1.00 76.06 86 MET A N 1
ATOM 672 C CA . MET A 1 86 ? -18.496 5.348 5.228 1.00 76.06 86 MET A CA 1
ATOM 673 C C . MET A 1 86 ? -18.208 6.660 4.497 1.00 76.06 86 MET A C 1
ATOM 675 O O . MET A 1 86 ? -17.513 6.670 3.483 1.00 76.06 86 MET A O 1
ATOM 679 N N . PHE A 1 87 ? -18.723 7.768 5.031 1.00 73.38 87 PHE A N 1
ATOM 680 C CA . PHE A 1 87 ? -18.428 9.117 4.548 1.00 73.38 87 PHE A CA 1
ATOM 681 C C . PHE A 1 87 ? -17.587 9.847 5.591 1.00 73.38 87 PHE A C 1
ATOM 683 O O . PHE A 1 87 ? -17.905 9.814 6.774 1.00 73.38 87 PHE A O 1
ATOM 690 N N . ALA A 1 88 ? -16.523 10.527 5.165 1.00 68.56 88 ALA A N 1
ATOM 691 C CA . ALA A 1 88 ? -15.582 11.170 6.084 1.00 68.56 88 ALA A CA 1
ATOM 692 C C . ALA A 1 88 ? -16.187 12.381 6.822 1.00 68.56 88 ALA A C 1
ATOM 694 O O . ALA A 1 88 ? -15.714 12.755 7.890 1.00 68.56 88 ALA A O 1
ATOM 695 N N . PHE A 1 89 ? -17.235 12.991 6.261 1.00 68.19 89 PHE A N 1
ATOM 696 C CA . PHE A 1 89 ? -17.899 14.166 6.824 1.00 68.19 89 PHE A CA 1
ATOM 697 C C . PHE A 1 89 ? -19.368 13.864 7.122 1.00 68.19 89 PHE A C 1
ATOM 699 O O . PHE A 1 89 ? -20.257 14.227 6.352 1.00 68.19 89 PHE A O 1
ATOM 706 N N . GLU A 1 90 ? -19.639 13.195 8.242 1.00 60.38 90 GLU A N 1
ATOM 707 C CA . GLU A 1 90 ? -21.012 12.891 8.666 1.00 60.38 90 GLU A CA 1
ATOM 708 C C . GLU A 1 90 ? -21.767 14.120 9.203 1.00 60.38 90 GLU A C 1
ATOM 710 O O . GLU A 1 90 ? -22.990 14.170 9.069 1.00 60.38 90 GLU A O 1
ATOM 715 N N . ASP A 1 91 ? -21.066 15.152 9.685 1.00 58.91 91 ASP A N 1
ATOM 716 C CA . ASP A 1 91 ? -21.663 16.359 10.291 1.00 58.91 91 ASP A CA 1
ATOM 717 C C . ASP A 1 91 ? -22.028 17.481 9.295 1.00 58.91 91 ASP A C 1
ATOM 719 O O . ASP A 1 91 ? -22.588 18.511 9.677 1.00 58.91 91 ASP A O 1
ATOM 723 N N . SER A 1 92 ? -21.745 17.315 7.998 1.00 55.72 92 SER A N 1
ATOM 724 C CA . SER A 1 92 ? -22.043 18.346 6.989 1.00 55.72 92 SER A CA 1
ATOM 725 C C . SER A 1 92 ? -23.535 18.388 6.615 1.00 55.72 92 SER A C 1
ATOM 727 O O . SER A 1 92 ? -24.176 17.355 6.396 1.00 55.72 92 SER A O 1
ATOM 729 N N . LYS A 1 93 ? -24.119 19.593 6.520 1.00 52.44 93 LYS A N 1
ATOM 730 C CA . LYS A 1 93 ? -25.525 19.785 6.123 1.00 52.44 93 LYS A CA 1
ATOM 731 C C . LYS A 1 93 ? -25.702 19.486 4.627 1.00 52.44 93 LYS A C 1
ATOM 733 O O . LYS A 1 93 ? -25.374 20.308 3.780 1.00 52.44 93 LYS A O 1
ATOM 738 N N . GLY A 1 94 ? -26.277 18.321 4.322 1.00 63.78 94 GLY A N 1
ATOM 739 C CA . GLY A 1 94 ? -26.718 17.915 2.980 1.00 63.78 94 GLY A CA 1
ATOM 740 C C . GLY A 1 94 ? -25.934 16.734 2.399 1.00 63.78 94 GLY A C 1
ATOM 741 O O . GLY A 1 94 ? -24.706 16.735 2.395 1.00 63.78 94 GLY A O 1
ATOM 742 N N . ALA A 1 95 ? -26.645 15.730 1.869 1.00 64.19 95 ALA A N 1
ATOM 743 C CA . ALA A 1 95 ? -26.056 14.497 1.325 1.00 64.19 95 ALA A CA 1
ATOM 744 C C . ALA A 1 95 ? -25.023 14.760 0.210 1.00 64.19 95 ALA A C 1
ATOM 746 O O . ALA A 1 95 ? -23.966 14.129 0.179 1.00 64.19 95 ALA A O 1
ATOM 747 N N . ALA A 1 96 ? -25.280 15.761 -0.642 1.00 67.12 96 ALA A N 1
ATOM 748 C CA . ALA A 1 96 ? -24.348 16.192 -1.681 1.00 67.12 96 ALA A CA 1
ATOM 749 C C . ALA A 1 96 ? -23.038 16.747 -1.090 1.00 67.12 96 ALA A C 1
ATOM 751 O O . ALA A 1 96 ? -21.960 16.339 -1.512 1.00 67.12 96 ALA A O 1
ATOM 752 N N . GLY A 1 97 ? -23.114 17.586 -0.050 1.00 69.19 97 GLY A N 1
ATOM 753 C CA . GLY A 1 97 ? -21.938 18.146 0.626 1.00 69.19 97 GLY A CA 1
ATOM 754 C C . GLY A 1 97 ? -21.083 17.088 1.330 1.00 69.19 97 GLY A C 1
ATOM 755 O O . GLY A 1 97 ? -19.856 17.152 1.264 1.00 69.19 97 GLY A O 1
ATOM 756 N N . LYS A 1 98 ? -21.713 16.069 1.937 1.00 72.94 98 LYS A N 1
ATOM 757 C CA . LYS A 1 98 ? -21.005 14.928 2.551 1.00 72.94 98 LYS A CA 1
ATOM 758 C C . LYS A 1 98 ? -20.234 14.112 1.514 1.00 72.94 98 LYS A C 1
ATOM 760 O O . LYS A 1 98 ? -19.061 13.793 1.718 1.00 72.94 98 LYS A O 1
ATOM 765 N N . SER A 1 99 ? -20.889 13.796 0.395 1.00 74.62 99 SER A N 1
ATOM 766 C CA . SER A 1 99 ? -20.297 12.999 -0.684 1.00 74.62 99 SER A CA 1
ATOM 767 C C . SER A 1 99 ? -19.163 13.740 -1.396 1.00 74.62 99 SER A C 1
ATOM 769 O O . SER A 1 99 ? -18.084 13.177 -1.552 1.00 74.62 99 SER A O 1
ATOM 771 N N . LEU A 1 100 ? -19.357 15.022 -1.727 1.00 80.19 100 LEU A N 1
ATOM 772 C CA . LEU A 1 100 ? -18.354 15.840 -2.405 1.00 80.19 100 LEU A CA 1
ATOM 773 C C . LEU A 1 100 ? -17.139 16.094 -1.507 1.00 80.19 100 LEU A C 1
ATOM 775 O O . LEU A 1 100 ? -16.009 15.968 -1.963 1.00 80.19 100 LEU A O 1
ATOM 779 N N . GLY A 1 101 ? -17.358 16.398 -0.222 1.00 78.81 101 GLY A N 1
ATOM 780 C CA . GLY A 1 101 ? -16.270 16.581 0.741 1.00 78.81 101 GLY A CA 1
ATOM 781 C C . GLY A 1 101 ? -15.457 15.303 0.944 1.00 78.81 101 GLY A C 1
ATOM 782 O O . GLY A 1 101 ? -14.229 15.344 0.946 1.00 78.81 101 GLY A O 1
ATOM 783 N N . THR A 1 102 ? -16.131 14.153 1.041 1.00 81.88 102 THR A N 1
ATOM 784 C CA . THR A 1 102 ? -15.462 12.846 1.144 1.00 81.88 102 THR A CA 1
ATOM 785 C C . THR A 1 102 ? -14.683 12.523 -0.130 1.00 81.88 102 THR A C 1
ATOM 787 O O . THR A 1 102 ? -13.535 12.098 -0.045 1.00 81.88 102 THR A O 1
ATOM 790 N N . ALA A 1 103 ? -15.266 12.773 -1.306 1.00 82.19 103 ALA A N 1
ATOM 791 C CA . ALA A 1 103 ? -14.601 12.565 -2.588 1.00 82.19 103 ALA A CA 1
ATOM 792 C C . ALA A 1 103 ? -13.372 13.472 -2.741 1.00 82.19 103 ALA A C 1
ATOM 794 O O . ALA A 1 103 ? -12.297 12.987 -3.078 1.00 82.19 103 ALA A O 1
ATOM 795 N N . ALA A 1 104 ? -13.492 14.762 -2.423 1.00 83.50 104 ALA A N 1
ATOM 796 C CA . ALA A 1 104 ? -12.382 15.710 -2.474 1.00 83.50 104 ALA A CA 1
ATOM 797 C C . ALA A 1 104 ? -11.249 15.320 -1.512 1.00 83.50 104 ALA A C 1
ATOM 799 O O . ALA A 1 104 ? -10.082 15.342 -1.896 1.00 83.50 104 ALA A O 1
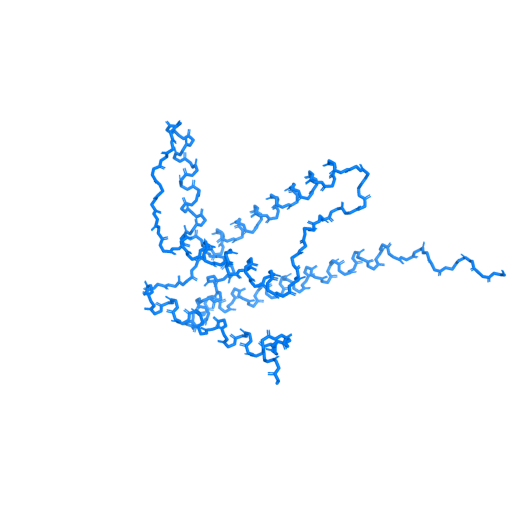ATOM 800 N N . LEU A 1 105 ? -11.582 14.901 -0.286 1.00 85.31 105 LEU A N 1
ATOM 801 C CA . LEU A 1 105 ? -10.598 14.391 0.669 1.00 85.31 105 LEU A CA 1
ATOM 802 C C . LEU A 1 105 ? -9.948 13.090 0.175 1.00 85.31 105 LEU A C 1
ATOM 804 O O . LEU A 1 105 ? -8.745 12.909 0.343 1.00 85.31 105 LEU A O 1
ATOM 808 N N . GLY A 1 106 ? -10.714 12.205 -0.465 1.00 84.31 106 GLY A N 1
ATOM 809 C CA . GLY A 1 106 ? -10.202 10.984 -1.085 1.00 84.31 106 GLY A CA 1
ATOM 810 C C . GLY A 1 106 ? -9.216 11.280 -2.215 1.00 84.31 106 GLY A C 1
ATOM 811 O O . GLY A 1 106 ? -8.128 10.717 -2.238 1.00 84.31 106 GLY A O 1
ATOM 812 N N . VAL A 1 107 ? -9.540 12.227 -3.097 1.00 86.19 107 VAL A N 1
ATOM 813 C CA . VAL A 1 107 ? -8.647 12.659 -4.185 1.00 86.19 107 VAL A CA 1
ATOM 814 C C . VAL A 1 107 ? -7.379 13.301 -3.628 1.00 86.19 107 VAL A C 1
ATOM 816 O O . VAL A 1 107 ? -6.279 12.948 -4.044 1.00 86.19 107 VAL A O 1
ATOM 819 N N . LEU A 1 108 ? -7.508 14.208 -2.657 1.00 86.88 108 LEU A N 1
ATOM 820 C CA . LEU A 1 108 ? -6.361 14.910 -2.081 1.00 86.88 108 LEU A CA 1
ATOM 821 C C . LEU A 1 108 ? -5.447 13.969 -1.283 1.00 86.88 108 LEU A C 1
ATOM 823 O O . LEU A 1 108 ? -4.226 14.060 -1.386 1.00 86.88 108 LEU A O 1
ATOM 827 N N . SER A 1 109 ? -6.023 13.035 -0.523 1.00 82.00 109 SER A N 1
ATOM 828 C CA . SER A 1 109 ? -5.247 12.013 0.190 1.00 82.00 109 SER A CA 1
ATOM 829 C C . SER A 1 109 ? -4.599 11.012 -0.770 1.00 82.00 109 SER A C 1
ATOM 831 O O . SER A 1 109 ? -3.420 10.710 -0.605 1.00 82.00 109 SER A O 1
ATOM 833 N N . GLY A 1 110 ? -5.306 10.571 -1.814 1.00 83.81 110 GLY A N 1
ATOM 834 C CA . GLY A 1 110 ? -4.750 9.728 -2.875 1.00 83.81 110 GLY A CA 1
ATOM 835 C C . GLY A 1 110 ? -3.579 10.395 -3.599 1.00 83.81 110 GLY A C 1
ATOM 836 O O . GLY A 1 110 ? -2.533 9.774 -3.768 1.00 83.81 110 GLY A O 1
ATOM 837 N N . PHE A 1 111 ? -3.709 11.681 -3.936 1.00 84.62 111 PHE A N 1
ATOM 838 C CA . PHE A 1 111 ? -2.627 12.469 -4.527 1.00 84.62 111 PHE A CA 1
ATOM 839 C C . PHE A 1 111 ? -1.398 12.542 -3.610 1.00 84.62 111 PHE A C 1
ATOM 841 O O . PHE A 1 111 ? -0.280 12.329 -4.069 1.00 84.62 111 PHE A O 1
ATOM 848 N N . LEU A 1 112 ? -1.588 12.790 -2.310 1.00 85.75 112 LEU A N 1
ATOM 849 C CA . LEU A 1 112 ? -0.486 12.819 -1.341 1.00 85.75 112 LEU A CA 1
ATOM 850 C C . LEU A 1 112 ? 0.202 11.454 -1.198 1.00 85.75 112 LEU A C 1
ATOM 852 O O . LEU A 1 112 ? 1.429 11.400 -1.142 1.00 85.75 112 LEU A O 1
ATOM 856 N N . ILE A 1 113 ? -0.566 10.360 -1.167 1.00 84.12 113 ILE A N 1
ATOM 857 C CA . ILE A 1 113 ? -0.024 8.992 -1.113 1.00 84.12 113 ILE A CA 1
ATOM 858 C C . ILE A 1 113 ? 0.808 8.702 -2.360 1.00 84.12 113 ILE A C 1
ATOM 860 O O . ILE A 1 113 ? 1.915 8.181 -2.258 1.00 84.12 113 ILE A O 1
ATOM 864 N N . MET A 1 114 ? 0.292 9.066 -3.530 1.00 81.75 114 MET A N 1
ATOM 865 C CA . MET A 1 114 ? 0.965 8.865 -4.806 1.00 81.75 114 MET A CA 1
ATOM 866 C C . MET A 1 114 ? 2.238 9.709 -4.925 1.00 81.75 114 MET A C 1
ATOM 868 O O . MET A 1 114 ? 3.276 9.190 -5.322 1.00 81.75 114 MET A O 1
ATOM 872 N N . LEU A 1 115 ? 2.190 10.984 -4.533 1.00 83.69 115 LEU A N 1
ATOM 873 C CA . LEU A 1 115 ? 3.370 11.847 -4.484 1.00 83.69 115 LEU A CA 1
ATOM 874 C C . LEU A 1 115 ? 4.424 11.266 -3.534 1.00 83.69 115 LEU A C 1
ATOM 876 O O . LEU A 1 115 ? 5.602 11.220 -3.880 1.00 83.69 115 LEU A O 1
ATOM 880 N N . GLY A 1 116 ? 3.994 10.762 -2.374 1.00 82.06 116 GLY A N 1
ATOM 881 C CA . GLY A 1 116 ? 4.856 10.035 -1.448 1.00 82.06 116 GLY A CA 1
ATOM 882 C C . GLY A 1 116 ? 5.506 8.817 -2.102 1.00 82.06 116 GLY A C 1
ATOM 883 O O . GLY A 1 116 ? 6.725 8.705 -2.056 1.00 82.06 116 GLY A O 1
ATOM 884 N N . ALA A 1 117 ? 4.714 7.967 -2.762 1.00 82.25 117 ALA A N 1
ATOM 885 C CA . ALA A 1 117 ? 5.187 6.758 -3.435 1.00 82.25 117 ALA A CA 1
ATOM 886 C C . ALA A 1 117 ? 6.202 7.053 -4.552 1.00 82.25 117 ALA A C 1
ATOM 888 O O . ALA A 1 117 ? 7.179 6.327 -4.690 1.00 82.25 117 ALA A O 1
ATOM 889 N N . ILE A 1 118 ? 6.010 8.132 -5.318 1.00 81.62 118 ILE A N 1
ATOM 890 C CA . ILE A 1 118 ? 6.963 8.557 -6.356 1.00 81.62 118 ILE A CA 1
ATOM 891 C C . ILE A 1 118 ? 8.287 9.004 -5.724 1.00 81.62 118 ILE A C 1
ATOM 893 O O . ILE A 1 118 ? 9.351 8.630 -6.208 1.00 81.62 118 ILE A O 1
ATOM 897 N N . ILE A 1 119 ? 8.241 9.770 -4.627 1.00 83.62 119 ILE A N 1
ATOM 898 C CA . ILE A 1 119 ? 9.454 10.239 -3.935 1.00 83.62 119 ILE A CA 1
ATOM 899 C C . ILE A 1 119 ? 10.192 9.080 -3.255 1.00 83.62 119 ILE A C 1
ATOM 901 O O . ILE A 1 119 ? 11.420 9.038 -3.283 1.00 83.62 119 ILE A O 1
ATOM 905 N N . SER A 1 120 ? 9.469 8.137 -2.645 1.00 80.44 120 SER A N 1
ATOM 906 C CA . SER A 1 120 ? 10.062 6.951 -2.014 1.00 80.44 120 SER A CA 1
ATOM 907 C C . SER A 1 120 ? 10.436 5.851 -3.004 1.00 80.44 120 SER A C 1
ATOM 909 O O . SER A 1 120 ? 11.014 4.846 -2.595 1.00 80.44 120 SER A O 1
ATOM 911 N N . GLY A 1 121 ? 10.089 6.013 -4.281 1.00 81.19 121 GLY A N 1
ATOM 912 C CA . GLY A 1 121 ? 10.284 5.025 -5.340 1.00 81.19 121 GLY A CA 1
ATOM 913 C C . GLY A 1 121 ? 9.318 3.839 -5.290 1.00 81.19 121 GLY A C 1
ATOM 914 O O . GLY A 1 121 ? 9.265 3.083 -6.249 1.00 81.19 121 GLY A O 1
ATOM 915 N N . GLU A 1 122 ? 8.548 3.672 -4.210 1.00 83.69 122 GLU A N 1
ATOM 916 C CA . GLU A 1 122 ? 7.572 2.593 -4.072 1.00 83.69 122 GLU A CA 1
ATOM 917 C C . GLU A 1 122 ? 6.495 2.918 -3.022 1.00 83.69 122 GLU A C 1
ATOM 919 O O . GLU A 1 122 ? 6.722 3.721 -2.111 1.00 83.69 122 GLU A O 1
ATOM 924 N N . ALA A 1 123 ? 5.324 2.279 -3.122 1.00 85.06 123 ALA A N 1
ATOM 925 C CA . ALA A 1 123 ? 4.272 2.367 -2.112 1.00 85.06 123 ALA A CA 1
ATOM 926 C C . ALA A 1 123 ? 4.634 1.580 -0.836 1.00 85.06 123 ALA A C 1
ATOM 928 O O . ALA A 1 123 ? 5.524 0.731 -0.828 1.00 85.06 123 ALA A O 1
ATOM 929 N N . PHE A 1 124 ? 3.888 1.805 0.254 1.00 85.50 124 PHE A N 1
ATOM 930 C CA . PHE A 1 124 ? 4.148 1.150 1.546 1.00 85.50 124 PHE A CA 1
ATOM 931 C C . PHE A 1 124 ? 4.246 -0.380 1.441 1.00 85.50 124 PHE A C 1
ATOM 933 O O . PHE A 1 124 ? 5.112 -0.982 2.067 1.00 85.50 124 PHE A O 1
ATOM 940 N N . TYR A 1 125 ? 3.382 -1.007 0.638 1.00 85.88 125 TYR A N 1
ATOM 941 C CA . TYR A 1 125 ? 3.390 -2.459 0.459 1.00 85.88 125 TYR A CA 1
ATOM 942 C C . TYR A 1 125 ? 4.670 -2.968 -0.215 1.00 85.88 125 TYR A C 1
ATOM 944 O O . TYR A 1 125 ? 5.225 -3.957 0.248 1.00 85.88 125 TYR A O 1
ATOM 952 N N . GLY A 1 126 ? 5.181 -2.277 -1.239 1.00 85.56 126 GLY A N 1
ATOM 953 C CA . GLY A 1 126 ? 6.423 -2.694 -1.891 1.00 85.56 126 GLY A CA 1
ATOM 954 C C . GLY A 1 126 ? 7.665 -2.420 -1.049 1.00 85.56 126 GLY A C 1
ATOM 955 O O . GLY A 1 126 ? 8.581 -3.234 -1.020 1.00 85.56 126 GLY A O 1
ATOM 956 N N . GLN A 1 127 ? 7.656 -1.357 -0.239 1.00 88.44 127 GLN A N 1
ATOM 957 C CA . GLN A 1 127 ? 8.684 -1.156 0.788 1.00 88.44 127 GLN A CA 1
ATOM 958 C C . GLN A 1 127 ? 8.614 -2.243 1.873 1.00 88.44 127 GLN A C 1
ATOM 960 O O . GLN A 1 127 ? 9.637 -2.731 2.340 1.00 88.44 127 GLN A O 1
ATOM 965 N N . PHE A 1 128 ? 7.416 -2.694 2.249 1.00 88.75 128 PHE A N 1
ATOM 966 C CA . PHE A 1 128 ? 7.270 -3.848 3.132 1.00 88.75 128 PHE A CA 1
ATOM 967 C C . PHE A 1 128 ? 7.818 -5.133 2.489 1.00 88.75 128 PHE A C 1
ATOM 969 O O . PHE A 1 128 ? 8.566 -5.861 3.141 1.00 88.75 128 PHE A O 1
ATOM 976 N N . ALA A 1 129 ? 7.498 -5.396 1.219 1.00 87.81 129 ALA A N 1
ATOM 977 C CA . ALA A 1 129 ? 7.993 -6.565 0.499 1.00 87.81 129 ALA A CA 1
ATOM 978 C C . ALA A 1 129 ? 9.528 -6.569 0.396 1.00 87.81 129 ALA A C 1
ATOM 980 O O . ALA A 1 129 ? 10.172 -7.546 0.774 1.00 87.81 129 ALA A O 1
ATOM 981 N N . ALA A 1 130 ? 10.125 -5.434 0.027 1.00 87.56 130 ALA A N 1
ATOM 982 C CA . ALA A 1 130 ? 11.575 -5.269 -0.022 1.00 87.56 130 ALA A CA 1
ATOM 983 C C . ALA A 1 130 ? 12.246 -5.440 1.358 1.00 87.56 130 ALA A C 1
ATOM 985 O O . ALA A 1 130 ? 13.368 -5.939 1.452 1.00 87.56 130 ALA A O 1
ATOM 986 N N . ALA A 1 131 ? 11.574 -5.057 2.450 1.00 89.44 131 ALA A N 1
ATOM 987 C CA . ALA A 1 131 ? 12.088 -5.273 3.803 1.00 89.44 131 ALA A CA 1
ATOM 988 C C . ALA A 1 131 ? 12.104 -6.762 4.196 1.00 89.44 131 ALA A C 1
ATOM 990 O O . ALA A 1 131 ? 13.042 -7.201 4.869 1.00 89.44 131 ALA A O 1
ATOM 991 N N . VAL A 1 132 ? 11.110 -7.547 3.753 1.00 88.75 132 VAL A N 1
ATOM 992 C CA . VAL A 1 132 ? 11.079 -9.015 3.928 1.00 88.75 132 VAL A CA 1
ATOM 993 C C . VAL A 1 132 ? 12.254 -9.679 3.203 1.00 88.75 132 VAL A C 1
ATOM 995 O O . VAL A 1 132 ? 12.838 -10.624 3.727 1.00 88.75 132 VAL A O 1
ATOM 998 N N . GLU A 1 133 ? 12.666 -9.130 2.062 1.00 86.88 133 GLU A N 1
ATOM 999 C CA . GLU A 1 133 ? 13.859 -9.549 1.311 1.00 86.88 133 GLU A CA 1
ATOM 1000 C C . GLU A 1 133 ? 15.182 -8.986 1.876 1.00 86.88 133 GLU A C 1
ATOM 1002 O O . GLU A 1 133 ? 16.233 -9.112 1.253 1.00 86.88 133 GLU A O 1
ATOM 1007 N N . LEU A 1 134 ? 15.157 -8.402 3.083 1.00 87.56 134 LEU A N 1
ATOM 1008 C CA . LEU A 1 134 ? 16.315 -7.854 3.808 1.00 87.56 134 LEU A CA 1
ATOM 1009 C C . LEU A 1 134 ? 16.957 -6.604 3.169 1.00 87.56 134 LEU A C 1
ATOM 1011 O O . LEU A 1 134 ? 18.107 -6.276 3.472 1.00 87.56 134 LEU A O 1
ATOM 1015 N N . SER A 1 135 ? 16.218 -5.836 2.361 1.00 88.69 135 SER A N 1
ATOM 1016 C CA . SER A 1 135 ? 16.696 -4.540 1.858 1.00 88.69 135 SER A CA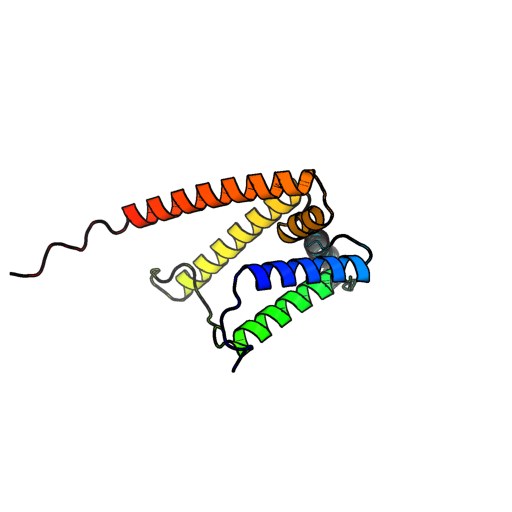 1
ATOM 1017 C C . SER A 1 135 ? 16.838 -3.512 2.986 1.00 88.69 135 SER A C 1
ATOM 1019 O O . SER A 1 135 ? 15.858 -3.096 3.609 1.00 88.69 135 SER A O 1
ATOM 1021 N N . ALA A 1 136 ? 18.066 -3.047 3.237 1.00 86.00 136 ALA A N 1
ATOM 1022 C CA . ALA A 1 136 ? 18.349 -2.076 4.296 1.00 86.00 136 ALA A CA 1
ATOM 1023 C C . ALA A 1 136 ? 17.602 -0.743 4.098 1.00 86.00 136 ALA A C 1
ATOM 1025 O O . ALA A 1 136 ? 17.100 -0.167 5.063 1.00 86.00 136 ALA A O 1
ATOM 1026 N N . GLY A 1 137 ? 17.483 -0.269 2.850 1.00 85.38 137 GLY A N 1
ATOM 1027 C CA . GLY A 1 137 ? 16.771 0.974 2.530 1.00 85.38 137 GLY A CA 1
ATOM 1028 C C . GLY A 1 137 ? 15.284 0.911 2.888 1.00 85.38 137 GLY A C 1
ATOM 1029 O O . GLY A 1 137 ? 14.735 1.867 3.437 1.00 85.38 137 GLY A O 1
ATOM 1030 N N . ALA A 1 138 ? 14.662 -0.247 2.675 1.00 87.06 138 ALA A N 1
ATOM 1031 C CA . ALA A 1 138 ? 13.262 -0.479 2.997 1.00 87.06 138 ALA A CA 1
ATOM 1032 C C . ALA A 1 138 ? 12.998 -0.470 4.513 1.00 87.06 138 ALA A C 1
ATOM 1034 O O . ALA A 1 138 ? 12.020 0.115 4.979 1.00 87.06 138 ALA A O 1
ATOM 1035 N N . TRP A 1 139 ? 13.910 -1.030 5.314 1.00 88.75 139 TRP A N 1
ATOM 1036 C CA . TRP A 1 139 ? 13.826 -0.961 6.777 1.00 88.75 139 TRP A CA 1
ATOM 1037 C C . TRP A 1 139 ? 13.913 0.474 7.310 1.00 88.75 139 TRP A C 1
ATOM 1039 O O . TRP A 1 139 ? 13.141 0.845 8.198 1.00 88.75 139 TRP A O 1
ATOM 1049 N N . PHE A 1 140 ? 14.800 1.302 6.746 1.00 88.69 140 PHE A N 1
ATOM 1050 C CA . PHE A 1 140 ? 14.857 2.727 7.088 1.00 88.69 140 PHE A CA 1
ATOM 1051 C C . PHE A 1 140 ? 13.562 3.451 6.718 1.00 88.69 140 PHE A C 1
ATOM 1053 O O . PHE A 1 140 ? 13.042 4.220 7.529 1.00 88.69 140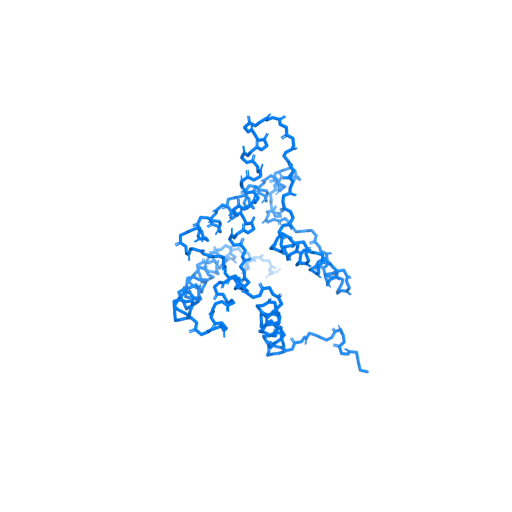 PHE A O 1
ATOM 1060 N N . PHE A 1 141 ? 13.009 3.173 5.535 1.00 88.12 141 PHE A N 1
ATOM 1061 C CA . PHE A 1 141 ? 11.729 3.735 5.117 1.00 88.12 141 PHE A CA 1
ATOM 1062 C C . PHE A 1 141 ? 10.602 3.372 6.092 1.00 88.12 141 PHE A C 1
ATOM 1064 O O . PHE A 1 141 ? 9.891 4.261 6.560 1.00 88.12 141 PHE A O 1
ATOM 1071 N N . LEU A 1 142 ? 10.465 2.092 6.456 1.00 89.44 142 LEU A N 1
ATOM 1072 C CA . LEU A 1 142 ? 9.431 1.629 7.387 1.00 89.44 142 LEU A CA 1
ATOM 1073 C C . LEU A 1 142 ? 9.557 2.282 8.769 1.00 89.44 142 LEU A C 1
ATOM 1075 O O . LEU A 1 142 ? 8.546 2.649 9.368 1.00 89.44 142 LEU A O 1
ATOM 1079 N N . LEU A 1 143 ? 10.782 2.474 9.262 1.00 90.69 143 LEU A N 1
ATOM 1080 C CA . LEU A 1 143 ? 11.029 3.143 10.540 1.00 90.69 143 LEU A CA 1
ATOM 1081 C C . LEU A 1 143 ? 10.596 4.615 10.490 1.00 90.69 143 LEU A C 1
ATOM 1083 O O . LEU A 1 143 ? 9.900 5.088 11.390 1.00 90.69 143 LEU A O 1
ATOM 1087 N N . ILE A 1 144 ? 10.952 5.336 9.424 1.00 89.00 144 ILE A N 1
ATOM 1088 C CA . ILE A 1 144 ? 10.548 6.737 9.236 1.00 89.00 144 ILE A CA 1
ATOM 1089 C C . ILE A 1 144 ? 9.028 6.843 9.076 1.00 89.00 144 ILE A C 1
ATOM 1091 O O . ILE A 1 144 ? 8.407 7.712 9.691 1.00 89.00 144 ILE A O 1
ATOM 1095 N N . ALA A 1 145 ? 8.417 5.944 8.302 1.00 87.06 145 ALA A N 1
ATOM 1096 C CA . ALA A 1 145 ? 6.972 5.885 8.118 1.00 87.06 145 ALA A CA 1
ATOM 1097 C C . ALA A 1 145 ? 6.244 5.638 9.448 1.00 87.06 145 ALA A C 1
ATOM 1099 O O . ALA A 1 145 ? 5.244 6.298 9.729 1.00 87.06 145 ALA A O 1
ATOM 1100 N N . LEU A 1 146 ? 6.775 4.757 10.303 1.00 89.69 146 LEU A N 1
ATOM 1101 C CA . LEU A 1 146 ? 6.235 4.502 11.638 1.00 89.69 146 LEU A CA 1
ATOM 1102 C C . LEU A 1 146 ? 6.292 5.756 12.522 1.00 89.69 146 LEU A C 1
ATOM 1104 O O . LEU A 1 146 ? 5.295 6.104 13.155 1.00 89.69 146 LEU A O 1
ATOM 1108 N N . ILE A 1 147 ? 7.430 6.458 12.546 1.00 90.75 147 ILE A N 1
ATOM 1109 C CA . ILE A 1 147 ? 7.585 7.700 13.319 1.00 90.75 147 ILE A CA 1
ATOM 1110 C C . ILE A 1 147 ? 6.633 8.779 12.793 1.00 90.75 147 ILE A C 1
ATOM 1112 O O . ILE A 1 147 ? 5.911 9.398 13.572 1.00 90.75 147 ILE A O 1
ATOM 1116 N N . SER A 1 148 ? 6.593 8.989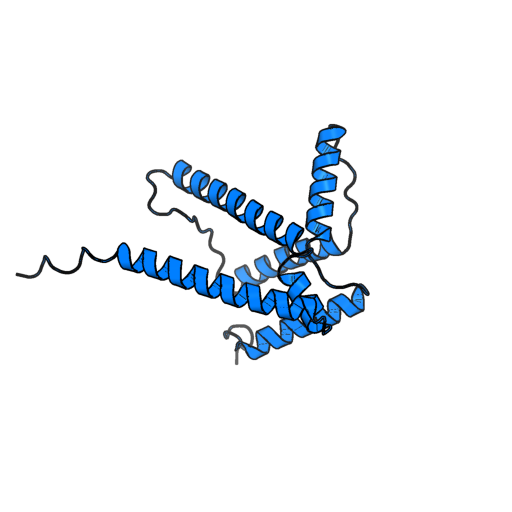 11.477 1.00 87.62 148 SER A N 1
ATOM 1117 C CA . SER A 1 148 ? 5.727 9.987 10.841 1.00 87.62 148 SER A CA 1
ATOM 1118 C C . SER A 1 148 ? 4.241 9.699 11.084 1.00 87.62 148 SER A C 1
ATOM 1120 O O . SER A 1 148 ? 3.485 10.602 11.458 1.00 87.62 148 SER A O 1
ATOM 1122 N N . GLY A 1 149 ? 3.828 8.435 10.959 1.00 84.81 149 GLY A N 1
ATOM 1123 C CA . GLY A 1 149 ? 2.473 7.987 11.268 1.00 84.81 149 GLY A CA 1
ATOM 1124 C C . GLY A 1 149 ? 2.121 8.191 12.741 1.00 84.81 149 GLY A C 1
ATOM 1125 O O . GLY A 1 149 ? 1.060 8.733 13.045 1.00 84.81 149 GLY A O 1
ATOM 1126 N N . GLY A 1 150 ? 3.035 7.849 13.654 1.00 86.75 150 GLY A N 1
ATOM 1127 C CA . GLY A 1 150 ? 2.864 8.066 15.092 1.00 86.75 150 GLY A CA 1
ATOM 1128 C C . GLY A 1 150 ? 2.718 9.544 15.458 1.00 86.75 150 GLY A C 1
ATOM 1129 O O . GLY A 1 150 ? 1.809 9.915 16.197 1.00 86.75 150 GLY A O 1
ATOM 1130 N N . VAL A 1 151 ? 3.554 10.415 14.888 1.00 88.75 151 VAL A N 1
ATOM 1131 C CA . VAL A 1 151 ? 3.456 11.869 15.089 1.00 88.75 151 VAL A CA 1
ATOM 1132 C C . VAL A 1 151 ? 2.126 12.399 14.553 1.00 88.75 151 VAL A C 1
ATOM 1134 O O . VAL A 1 151 ? 1.428 13.130 15.256 1.00 88.75 151 VAL A O 1
ATOM 1137 N N . THR A 1 152 ? 1.734 11.994 13.344 1.00 85.06 152 THR A N 1
ATOM 1138 C CA . THR A 1 152 ? 0.448 12.378 12.741 1.00 85.06 152 THR A CA 1
ATOM 1139 C C . THR A 1 152 ? -0.734 11.949 13.611 1.00 85.06 152 THR A C 1
ATOM 1141 O O . THR A 1 152 ? -1.626 12.758 13.871 1.00 85.06 152 THR A O 1
ATOM 1144 N N . ALA A 1 153 ? -0.719 10.715 14.121 1.00 82.81 153 ALA A N 1
ATOM 1145 C CA . ALA A 1 153 ? -1.752 10.199 15.013 1.00 82.81 153 ALA A CA 1
ATOM 1146 C C . ALA A 1 153 ? -1.866 11.036 16.298 1.00 82.81 153 ALA A C 1
ATOM 1148 O O . ALA A 1 153 ? -2.96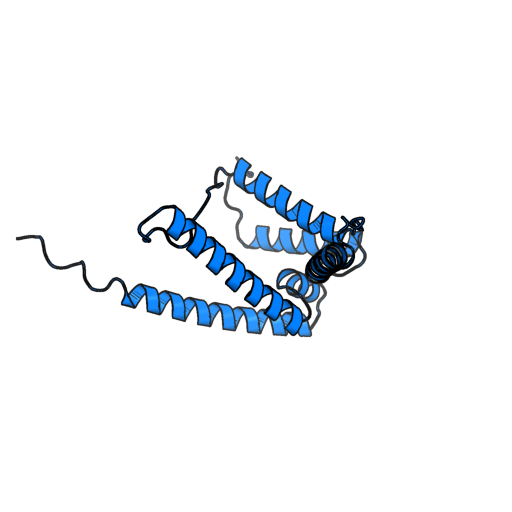5 11.457 16.656 1.00 82.81 153 ALA A O 1
ATOM 1149 N N . LEU A 1 154 ? -0.737 11.387 16.925 1.00 84.31 154 LEU A N 1
ATOM 1150 C CA . LEU A 1 154 ? -0.716 12.249 18.113 1.00 84.31 154 LEU A CA 1
ATOM 1151 C C . LEU A 1 154 ? -1.287 13.650 17.837 1.00 84.31 154 LEU A C 1
ATOM 1153 O O . LEU A 1 154 ? -1.982 14.219 18.681 1.00 84.31 154 LEU A O 1
ATOM 1157 N N . PHE A 1 155 ? -1.023 14.227 16.661 1.00 82.50 155 PHE A N 1
ATOM 1158 C CA . PHE A 1 155 ? -1.612 15.513 16.271 1.00 82.50 155 PHE A CA 1
ATOM 1159 C C . PHE A 1 155 ? -3.125 15.424 16.044 1.00 82.50 155 PHE A C 1
ATOM 1161 O O . PHE A 1 155 ? -3.850 16.357 16.403 1.00 82.50 155 PHE A O 1
ATOM 1168 N N . ILE A 1 156 ? -3.610 14.316 15.480 1.00 80.88 156 ILE A N 1
ATOM 1169 C CA . ILE A 1 156 ? -5.043 14.071 15.279 1.00 80.88 156 ILE A CA 1
ATOM 1170 C C . ILE A 1 156 ? -5.750 13.894 16.628 1.00 80.88 156 ILE A C 1
ATOM 1172 O O . ILE A 1 156 ? -6.762 14.553 16.868 1.00 80.88 156 ILE A O 1
ATOM 1176 N N . GLU A 1 157 ? -5.192 13.098 17.542 1.00 76.81 157 GLU A N 1
ATOM 1177 C CA . GLU A 1 157 ? -5.745 12.918 18.891 1.00 76.81 157 GLU A CA 1
ATOM 1178 C C . GLU A 1 157 ? -5.808 14.242 19.664 1.00 76.81 157 GLU A C 1
ATOM 1180 O O . GLU A 1 157 ? -6.826 14.558 20.282 1.00 76.81 157 GLU A O 1
ATOM 1185 N N . ARG A 1 158 ? -4.768 15.082 19.560 1.00 71.38 158 ARG A N 1
ATOM 1186 C CA . ARG A 1 158 ? -4.761 16.421 20.176 1.00 71.38 158 ARG A CA 1
ATOM 1187 C C . ARG A 1 158 ? -5.831 17.352 19.600 1.00 71.38 158 ARG A C 1
ATOM 1189 O O . ARG A 1 158 ? -6.405 18.144 20.347 1.00 71.38 158 ARG A O 1
ATOM 1196 N N . ARG A 1 159 ? -6.145 17.253 18.303 1.00 59.34 159 ARG A N 1
ATOM 1197 C CA . ARG A 1 159 ? -7.257 18.007 17.691 1.00 59.34 159 ARG A CA 1
ATOM 1198 C C . ARG A 1 159 ? -8.629 17.477 18.121 1.00 59.34 159 ARG A C 1
ATOM 1200 O O . ARG A 1 159 ? -9.525 18.285 18.350 1.00 59.34 159 ARG A O 1
ATOM 1207 N N . GLY A 1 160 ? -8.785 16.165 18.304 1.00 50.44 160 GLY A N 1
ATOM 1208 C CA . GLY A 1 160 ? -10.013 15.560 18.840 1.00 50.44 160 GLY A CA 1
ATOM 1209 C C . GLY A 1 160 ? -10.276 15.902 20.315 1.00 50.44 160 GLY A C 1
ATOM 1210 O O . GLY A 1 160 ? -11.415 16.169 20.705 1.00 50.44 160 GLY A O 1
ATOM 1211 N N . ALA A 1 161 ? -9.220 15.989 21.129 1.00 43.59 161 ALA A N 1
ATOM 1212 C CA . ALA A 1 161 ? -9.310 16.404 22.532 1.00 43.59 161 ALA A CA 1
ATOM 1213 C C . ALA A 1 161 ? -9.670 17.895 22.691 1.00 43.59 161 ALA A C 1
ATOM 1215 O O . ALA A 1 161 ? -10.403 18.266 23.603 1.00 43.59 161 ALA A O 1
ATOM 1216 N N . SER A 1 162 ? -9.225 18.756 21.769 1.00 37.72 162 SER A N 1
ATOM 1217 C CA . SER A 1 162 ? -9.577 20.184 21.759 1.00 37.72 162 SER A CA 1
ATOM 1218 C C . SER A 1 162 ? -11.023 20.468 21.317 1.00 37.72 162 SER A C 1
ATOM 1220 O O . SER A 1 162 ? -11.507 21.576 21.544 1.00 37.72 162 SER A O 1
ATOM 1222 N N . GLY A 1 163 ? -11.710 19.514 20.677 1.00 38.69 163 GLY A N 1
ATOM 1223 C CA . GLY A 1 163 ? -13.081 19.675 20.167 1.00 38.69 163 GLY A CA 1
ATOM 1224 C C . GLY A 1 163 ? -14.190 19.126 21.074 1.00 38.69 163 GLY A C 1
ATOM 1225 O O . GLY A 1 163 ? -15.363 19.369 20.811 1.00 38.69 163 GLY A O 1
ATOM 1226 N N . SER A 1 164 ? -13.846 18.406 22.147 1.00 35.41 164 SER A N 1
ATOM 1227 C CA . SER A 1 164 ? -14.802 17.728 23.047 1.00 35.41 164 SER A CA 1
ATOM 1228 C C . SER A 1 164 ? -14.853 18.318 24.468 1.00 35.41 164 SER A C 1
ATOM 1230 O O . SER A 1 164 ? -15.392 17.709 25.388 1.00 35.41 164 SER A O 1
ATOM 1232 N N . GLY A 1 165 ? -14.337 19.536 24.657 1.00 37.03 165 GLY A N 1
ATOM 1233 C CA . GLY A 1 165 ? -14.186 20.187 25.964 1.00 37.03 165 GLY A CA 1
ATOM 1234 C C . GLY A 1 165 ? -15.322 21.111 26.425 1.00 37.03 165 GLY A C 1
ATOM 1235 O O . GLY A 1 165 ? -15.099 21.916 27.326 1.00 37.03 165 GLY A O 1
ATOM 1236 N N . THR A 1 166 ? -16.526 21.080 25.836 1.00 34.84 166 THR A N 1
ATOM 1237 C CA . THR A 1 166 ? -17.637 21.951 26.294 1.00 34.84 166 THR A CA 1
ATOM 1238 C C . THR A 1 166 ? -19.024 21.342 26.062 1.00 34.84 166 THR A C 1
ATOM 1240 O O . THR A 1 166 ? -19.847 21.956 25.402 1.00 34.84 166 THR A O 1
ATOM 1243 N N . LYS A 1 167 ? -19.314 20.140 26.583 1.00 34.75 167 LYS A N 1
ATOM 1244 C CA . LYS A 1 167 ? -20.701 19.660 26.827 1.00 34.75 167 LYS A CA 1
ATOM 1245 C C . LYS A 1 167 ? -20.771 18.602 27.941 1.00 34.75 167 LYS A C 1
ATOM 1247 O O . LYS A 1 167 ? -21.397 17.562 27.791 1.00 34.75 167 LYS A O 1
ATOM 1252 N N . ALA A 1 168 ? -20.120 18.856 29.071 1.00 38.53 168 ALA A N 1
ATOM 1253 C CA . ALA A 1 168 ? -20.284 18.030 30.267 1.00 38.53 168 ALA A CA 1
ATOM 1254 C C . ALA A 1 168 ? -20.157 18.905 31.516 1.00 38.53 168 ALA A C 1
ATOM 1256 O O . ALA A 1 168 ? -19.125 18.875 32.178 1.00 38.53 168 ALA A O 1
ATOM 1257 N N . LYS A 1 169 ? -21.166 19.757 31.750 1.00 36.53 169 LYS A N 1
ATOM 1258 C CA . LYS A 1 169 ? -21.552 20.379 33.035 1.00 36.53 169 LYS A CA 1
ATOM 1259 C C . LYS A 1 169 ? -22.587 21.476 32.767 1.00 36.53 169 LYS A C 1
ATOM 1261 O O . LYS A 1 169 ? -22.269 22.653 32.798 1.00 36.53 169 LYS A O 1
ATOM 1266 N N . ASP A 1 170 ? -23.800 21.064 32.431 1.00 39.25 170 ASP A N 1
ATOM 1267 C CA . ASP A 1 170 ? -25.010 21.806 32.793 1.00 39.25 170 ASP A CA 1
ATOM 1268 C C . ASP A 1 170 ? -26.204 20.896 32.525 1.00 39.25 170 ASP A C 1
ATOM 1270 O O . ASP A 1 170 ? -26.460 20.520 31.381 1.00 39.25 170 ASP A O 1
ATOM 1274 N N . GLY A 1 171 ? -26.885 20.483 33.592 1.00 35.38 171 GLY A N 1
ATOM 1275 C CA . GLY A 1 171 ? -28.081 19.651 33.490 1.00 35.38 171 GLY A CA 1
ATOM 1276 C C . GLY A 1 171 ? -28.166 18.504 34.487 1.00 35.38 171 GLY A C 1
ATOM 1277 O O . GLY A 1 171 ? -28.473 17.395 34.078 1.00 35.38 171 GLY A O 1
ATOM 1278 N N . GLU A 1 172 ? -27.920 18.760 35.770 1.00 32.81 172 GLU A N 1
ATOM 1279 C CA . GLU A 1 172 ? -28.671 18.081 36.835 1.00 32.81 172 GLU A CA 1
ATOM 1280 C C . GLU A 1 172 ? -28.692 18.999 38.066 1.00 32.81 172 GLU A C 1
ATOM 1282 O O . GLU A 1 172 ? -27.757 19.063 38.864 1.00 32.81 172 GLU A O 1
ATOM 1287 N N . LYS A 1 173 ? -29.744 19.817 38.125 1.00 35.91 173 LYS A N 1
ATOM 1288 C CA . LYS A 1 173 ? -30.355 20.277 39.369 1.00 35.91 173 LYS A CA 1
ATOM 1289 C C . LYS A 1 173 ? -31.698 19.579 39.473 1.00 35.91 173 LYS A C 1
ATOM 1291 O O . LYS A 1 173 ? -32.341 19.460 38.404 1.00 35.91 173 LYS A O 1
#

Foldseek 3Di:
DCPPQDPDPPVVVVVVLLVVLVVVCVVVVDQQFCLVVVVLVVVQVVVCVVVVHRDDRPDDVNVVVVVCVVVVVVVSCVVNVNDDDDFPCPPDPDPVCRVVVSVVCVVVVVVVQSVVQVVLVTHLSSLVSVVSVVDPSSVVVVVVVVVVVVVVVVVVVVVVVVVPPPDPDDDDD